Protein AF-M3ETD1-F1 (afdb_monomer_lite)

Organism: NCBI:txid1193028

pLDDT: mean 78.51, std 12.42, range [46.09, 91.88]

Sequence (103 aa):
MKKLIYKILILILFLDLLGCKKEISNSENLEPISFDPNRQIQVQILWEKKNFPLEMELYEGAAQRPVDLWATGSVKDLSEAPVSSKIEGSEFYLKPGSKKNLY

Structure (mmCIF, N/CA/C/O backbone):
data_AF-M3ETD1-F1
#
_entry.id   AF-M3ETD1-F1
#
loop_
_atom_site.group_PDB
_atom_site.id
_atom_site.type_symbol
_atom_site.label_atom_id
_atom_site.label_alt_id
_atom_site.label_comp_id
_atom_site.label_asym_id
_atom_site.label_entity_id
_atom_site.label_seq_id
_atom_site.pdbx_PDB_ins_code
_atom_site.Cartn_x
_atom_site.Cartn_y
_atom_site.Cartn_z
_atom_site.occupancy
_atom_site.B_iso_or_equiv
_atom_site.auth_seq_id
_atom_site.auth_comp_id
_atom_site.auth_asym_id
_atom_site.auth_atom_id
_atom_site.pdbx_PDB_model_num
ATOM 1 N N . MET A 1 1 ? -22.999 46.793 51.753 1.00 59.94 1 MET A N 1
ATOM 2 C CA . MET A 1 1 ? -22.653 45.371 51.509 1.00 59.94 1 MET A CA 1
ATOM 3 C C . MET A 1 1 ? -22.854 44.936 50.054 1.00 59.94 1 MET A C 1
ATOM 5 O O . MET A 1 1 ? -21.883 44.508 49.449 1.00 59.94 1 MET A O 1
ATOM 9 N N . LYS A 1 2 ? -24.028 45.135 49.431 1.00 69.38 2 LYS A N 1
ATOM 10 C CA . LYS A 1 2 ? -24.292 44.722 48.028 1.00 69.38 2 LYS A CA 1
ATOM 11 C C . LYS A 1 2 ? -23.298 45.266 46.978 1.00 69.38 2 LYS A C 1
ATOM 13 O O . LYS A 1 2 ? -22.891 44.528 46.091 1.00 69.38 2 LYS A O 1
ATOM 18 N N . LYS A 1 3 ? -22.844 46.522 47.110 1.00 74.44 3 LYS A N 1
ATOM 19 C CA . LYS A 1 3 ? -21.835 47.126 46.208 1.00 74.44 3 LYS A CA 1
ATOM 20 C C . LYS A 1 3 ? -20.443 46.486 46.321 1.00 74.44 3 LYS A C 1
ATOM 22 O O . LYS A 1 3 ? -19.711 46.467 45.341 1.00 74.44 3 LYS A O 1
ATOM 27 N N . LEU A 1 4 ? -20.080 45.982 47.504 1.00 80.44 4 LEU A N 1
ATOM 28 C CA . LEU A 1 4 ? -18.799 45.300 47.722 1.00 80.44 4 LEU A CA 1
ATOM 29 C C . LEU A 1 4 ? -18.828 43.909 47.079 1.00 80.44 4 LEU A C 1
ATOM 31 O O . LEU A 1 4 ? -17.894 43.536 46.384 1.00 80.44 4 LEU A O 1
ATOM 35 N N . ILE A 1 5 ? -19.954 43.205 47.230 1.00 83.88 5 ILE A N 1
ATOM 36 C CA . ILE A 1 5 ? -20.196 41.898 46.608 1.00 83.88 5 ILE A CA 1
ATOM 37 C C . ILE A 1 5 ? -20.129 42.009 45.080 1.00 83.88 5 ILE A C 1
ATOM 39 O O . ILE A 1 5 ? -19.444 41.216 44.450 1.00 83.88 5 ILE A O 1
ATOM 43 N N . TYR A 1 6 ? -20.744 43.040 44.488 1.00 84.44 6 TYR A N 1
ATOM 44 C CA . TYR A 1 6 ? -20.670 43.282 43.040 1.00 84.44 6 TYR A CA 1
ATOM 45 C C . TYR A 1 6 ? -19.240 43.521 42.536 1.00 84.44 6 TYR A C 1
ATOM 47 O O . TYR A 1 6 ? -18.875 43.033 41.472 1.00 84.44 6 TYR A O 1
ATOM 55 N N . LYS A 1 7 ? -18.414 44.242 43.305 1.00 84.38 7 LYS A N 1
ATOM 56 C CA . LYS A 1 7 ? -17.004 44.468 42.954 1.00 84.38 7 LYS A CA 1
ATOM 57 C C . LYS A 1 7 ? -16.182 43.180 43.006 1.00 84.38 7 LYS A C 1
ATOM 59 O O . LYS A 1 7 ? -15.352 42.968 42.132 1.00 84.38 7 LYS A O 1
ATOM 64 N N . ILE A 1 8 ? -16.439 42.324 43.995 1.00 86.50 8 ILE A N 1
ATOM 65 C CA . ILE A 1 8 ? -15.784 41.014 44.116 1.00 86.50 8 ILE A CA 1
ATOM 66 C C . ILE A 1 8 ? -16.205 40.099 42.960 1.00 86.50 8 ILE A C 1
ATOM 68 O O . ILE A 1 8 ? -15.356 39.459 42.353 1.00 86.50 8 ILE A O 1
ATOM 72 N N . LEU A 1 9 ? -17.491 40.095 42.597 1.00 86.94 9 LEU A N 1
ATOM 73 C CA . LEU A 1 9 ? -18.007 39.297 41.481 1.00 86.94 9 LEU A CA 1
ATOM 74 C C . LEU A 1 9 ? -17.392 39.706 40.137 1.00 86.94 9 LEU A C 1
ATOM 76 O O . LEU A 1 9 ? -17.001 38.845 39.359 1.00 86.94 9 LEU A O 1
ATOM 80 N N . ILE A 1 10 ? -17.254 41.013 39.890 1.00 85.88 10 ILE A N 1
ATOM 81 C CA . ILE A 1 10 ? -16.587 41.534 38.687 1.00 85.88 10 ILE A CA 1
ATOM 82 C C . ILE A 1 10 ? -15.110 41.119 38.658 1.00 85.88 10 ILE A C 1
ATOM 84 O O . ILE A 1 10 ? -14.613 40.733 37.605 1.00 85.88 10 ILE A O 1
ATOM 88 N N . LEU A 1 11 ? -14.415 41.160 39.799 1.00 85.00 11 LEU A N 1
ATOM 89 C CA . LEU A 1 11 ? -13.007 40.767 39.884 1.00 85.00 11 LEU A CA 1
ATOM 90 C C . LEU A 1 11 ? -12.801 39.279 39.563 1.00 85.00 11 LEU A C 1
ATOM 92 O O . LEU A 1 11 ? -11.872 38.941 38.836 1.00 85.00 11 LEU A O 1
ATOM 96 N N . ILE A 1 12 ? -13.680 38.408 40.067 1.00 82.62 12 ILE A N 1
ATOM 97 C CA . ILE A 1 12 ? -13.644 36.965 39.778 1.00 82.62 12 ILE A CA 1
ATOM 98 C C . ILE A 1 12 ? -13.866 36.722 38.280 1.00 82.62 12 ILE A C 1
ATOM 100 O O . ILE A 1 12 ? -13.091 36.005 37.656 1.00 82.62 12 ILE A O 1
ATOM 104 N N . LEU A 1 13 ? -14.833 37.418 37.675 1.00 80.81 13 LEU A N 1
ATOM 105 C CA . LEU A 1 13 ? -15.112 37.309 36.241 1.00 80.81 13 LEU A CA 1
ATOM 106 C C . LEU A 1 13 ? -13.916 37.737 35.368 1.00 80.81 13 LEU A C 1
ATOM 108 O O . LEU A 1 13 ? -13.662 37.145 34.322 1.00 80.81 13 LEU A O 1
ATOM 112 N N . PHE A 1 14 ? -13.160 38.752 35.800 1.00 77.56 14 PHE A N 1
ATOM 113 C CA . PHE A 1 14 ? -11.931 39.176 35.121 1.00 77.56 14 PHE A CA 1
ATOM 114 C C . PHE A 1 14 ? -10.798 38.148 35.245 1.00 77.56 14 PHE A C 1
ATOM 116 O O . PHE A 1 14 ? -10.025 37.987 34.300 1.00 77.56 14 PHE A O 1
ATOM 123 N N . LEU A 1 15 ? -10.699 37.444 36.376 1.00 76.88 15 LEU A N 1
ATOM 124 C CA . LEU A 1 15 ? -9.695 36.396 36.587 1.00 76.88 15 LEU A CA 1
ATOM 125 C C . LEU A 1 15 ? -9.975 35.156 35.725 1.00 76.88 15 LEU A C 1
ATOM 127 O O . LEU A 1 15 ? -9.039 34.613 35.140 1.00 76.88 15 LEU A O 1
ATOM 131 N N . ASP A 1 16 ? -11.243 34.771 35.564 1.00 68.94 16 ASP A N 1
ATOM 132 C CA . ASP A 1 16 ? -11.630 33.640 34.707 1.00 68.94 16 ASP A CA 1
ATOM 133 C C . ASP A 1 16 ? -11.329 33.906 33.219 1.00 68.94 16 ASP A C 1
ATOM 135 O O . ASP A 1 16 ? -10.922 33.001 32.490 1.00 68.94 16 ASP A O 1
ATOM 139 N N . LEU A 1 17 ? -11.437 35.162 32.765 1.00 67.69 17 LEU A N 1
ATOM 140 C CA . LEU A 1 17 ? -11.077 35.556 31.395 1.00 67.69 17 LEU A CA 1
ATOM 141 C C . LEU A 1 17 ? -9.559 35.547 31.143 1.00 67.69 17 LEU A C 1
ATOM 143 O O . LEU A 1 17 ? -9.124 35.248 30.032 1.00 67.69 17 LEU A O 1
ATOM 147 N N . LEU A 1 18 ? -8.744 35.838 32.164 1.00 65.56 18 LEU A N 1
ATOM 148 C CA . LEU A 1 18 ? -7.277 35.755 32.091 1.00 65.56 18 LEU A CA 1
ATOM 149 C C . LEU A 1 18 ? -6.767 34.303 32.119 1.00 65.56 18 LEU A C 1
ATOM 151 O O . LEU A 1 18 ? -5.660 34.030 31.656 1.00 65.56 18 LEU A O 1
ATOM 155 N N . GLY A 1 19 ? -7.574 33.374 32.639 1.00 60.03 19 GLY A N 1
ATOM 156 C CA . GLY A 1 19 ? -7.254 31.952 32.760 1.00 60.03 19 GLY A CA 1
ATOM 157 C C . GLY A 1 19 ? -7.423 31.133 31.479 1.00 60.03 19 GLY A C 1
ATOM 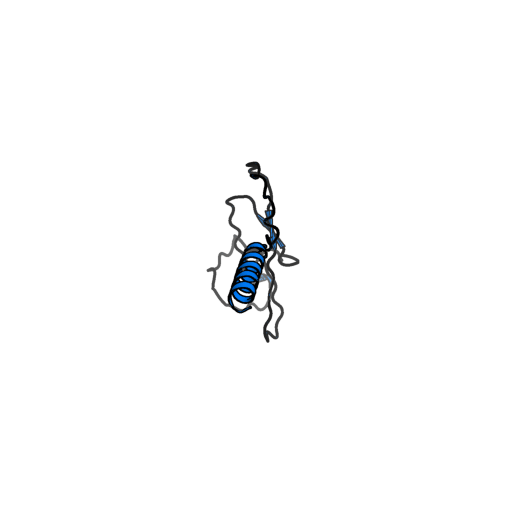158 O O . GLY A 1 19 ? -7.104 29.945 31.490 1.00 60.03 19 GLY A O 1
ATOM 159 N N . CYS A 1 20 ? -7.878 31.733 30.370 1.00 55.00 20 CYS A N 1
ATOM 160 C CA . CYS A 1 20 ? -8.005 31.047 29.082 1.00 55.00 20 CYS A CA 1
ATOM 161 C C . CYS A 1 20 ? -6.624 30.857 28.434 1.00 55.00 20 CYS A C 1
ATOM 163 O O . CYS A 1 20 ? -6.260 31.470 27.428 1.00 55.00 20 CYS A O 1
ATOM 165 N N . LYS A 1 21 ? -5.816 29.996 29.052 1.00 59.25 21 LYS A N 1
ATOM 166 C CA . LYS A 1 21 ? -4.601 29.466 28.460 1.00 59.25 21 LYS A CA 1
ATOM 167 C C . LYS A 1 21 ? -5.064 28.491 27.386 1.00 59.25 21 LYS A C 1
ATOM 169 O O . LYS A 1 21 ? -5.440 27.362 27.682 1.00 59.25 21 LYS A O 1
ATOM 174 N N . LYS A 1 22 ? -5.078 28.947 26.132 1.00 51.62 22 LYS A N 1
ATOM 175 C CA . LYS A 1 22 ? -5.115 28.037 24.989 1.00 51.62 22 LYS A CA 1
ATOM 176 C C . LYS A 1 22 ? -3.958 27.071 25.206 1.00 51.62 22 LYS A C 1
ATOM 178 O O . LYS A 1 22 ? -2.805 27.505 25.206 1.00 51.62 22 LYS A O 1
ATOM 183 N N . GLU A 1 23 ? -4.258 25.801 25.452 1.00 50.31 23 GLU A N 1
ATOM 184 C CA . GLU A 1 23 ? -3.250 24.769 25.297 1.00 50.31 23 GLU A CA 1
ATOM 185 C C . GLU A 1 23 ? -2.782 24.890 23.853 1.00 50.31 23 GLU A C 1
ATOM 187 O O . GLU A 1 23 ? -3.513 24.613 22.901 1.00 50.31 23 GLU A O 1
ATOM 192 N N . ILE A 1 24 ? -1.584 25.445 23.687 1.00 49.84 24 ILE A N 1
ATOM 193 C CA . ILE A 1 24 ? -0.840 25.324 22.452 1.00 49.84 24 ILE A CA 1
ATOM 194 C C . ILE A 1 24 ? -0.492 23.843 22.436 1.00 49.84 24 ILE A C 1
ATOM 196 O O . ILE A 1 24 ? 0.538 23.434 22.963 1.00 49.84 24 ILE A O 1
ATOM 200 N N . SER A 1 25 ? -1.412 23.025 21.916 1.00 48.62 25 SER A N 1
ATOM 201 C CA . SER A 1 25 ? -1.074 21.714 21.383 1.00 48.62 25 SER A CA 1
ATOM 202 C C . SER A 1 25 ? 0.176 21.954 20.562 1.00 48.62 25 SER A C 1
ATOM 204 O O . SER A 1 25 ? 0.095 22.779 19.652 1.00 48.62 25 SER A O 1
ATOM 206 N N . ASN A 1 26 ? 1.301 21.363 20.972 1.00 46.09 26 ASN A N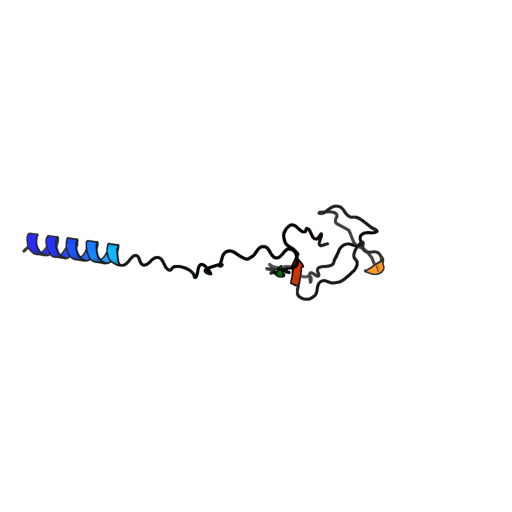 1
ATOM 207 C CA . ASN A 1 26 ? 2.621 21.561 20.388 1.00 46.09 26 ASN A CA 1
ATOM 208 C C . ASN A 1 26 ? 2.496 21.729 18.870 1.00 46.09 26 ASN A C 1
ATOM 210 O O . ASN A 1 26 ? 2.412 20.746 18.140 1.00 46.09 26 ASN A O 1
ATOM 214 N N . SER A 1 27 ? 2.420 22.972 18.386 1.00 50.62 27 SER A N 1
ATOM 215 C CA . SER A 1 27 ? 2.660 23.225 16.984 1.00 50.62 27 SER A CA 1
ATOM 216 C C . SER A 1 27 ? 4.156 23.069 16.920 1.00 50.62 27 SER A C 1
ATOM 218 O O . SER A 1 27 ? 4.879 23.950 17.397 1.00 50.62 27 SER A O 1
ATOM 220 N N . GLU A 1 28 ? 4.607 21.896 16.481 1.00 52.44 28 GLU A N 1
ATOM 221 C CA . GLU A 1 28 ? 5.988 21.697 16.082 1.00 52.44 28 GLU A CA 1
ATOM 222 C C . GLU A 1 28 ? 6.393 22.968 15.340 1.00 52.44 28 GLU A C 1
ATOM 224 O O . GLU A 1 28 ? 5.754 23.355 14.358 1.00 52.44 28 GLU A O 1
ATOM 229 N N . ASN A 1 29 ? 7.362 23.698 15.895 1.00 48.56 29 ASN A N 1
ATOM 230 C CA . ASN A 1 29 ? 8.013 24.772 15.171 1.00 48.56 29 ASN A CA 1
ATOM 231 C C . ASN A 1 29 ? 8.729 24.070 14.019 1.00 48.56 29 ASN A C 1
ATOM 233 O O . ASN A 1 29 ? 9.887 23.686 14.144 1.00 48.56 29 ASN A O 1
ATOM 237 N N . LEU A 1 30 ? 7.997 23.805 12.938 1.00 56.12 30 LEU A N 1
ATOM 238 C CA . LEU A 1 30 ? 8.559 23.313 11.703 1.00 56.12 30 LEU A CA 1
ATOM 239 C C . LEU A 1 30 ? 9.355 24.493 11.168 1.00 56.12 30 LEU A C 1
ATOM 241 O O . LEU A 1 30 ? 8.799 25.415 10.568 1.00 56.12 30 LEU A O 1
ATOM 245 N N . GLU A 1 31 ? 10.653 24.501 11.472 1.00 58.84 31 GLU A N 1
ATOM 246 C CA . GLU A 1 31 ? 11.596 25.380 10.799 1.00 58.84 31 GLU A CA 1
ATOM 247 C C . GLU A 1 31 ? 11.318 25.303 9.292 1.00 58.84 31 GLU A C 1
ATOM 249 O O . GLU A 1 31 ? 11.001 24.216 8.792 1.00 58.84 31 GLU A O 1
ATOM 254 N N . PRO A 1 32 ? 11.369 26.430 8.558 1.00 55.66 32 PRO A N 1
ATOM 255 C CA . PRO A 1 32 ? 11.121 26.424 7.126 1.00 55.66 32 PRO A CA 1
ATOM 256 C C . PRO A 1 32 ? 12.088 25.434 6.486 1.00 55.66 32 PRO A C 1
ATOM 258 O O . PRO A 1 32 ? 13.292 25.677 6.412 1.00 55.66 32 PRO A O 1
ATOM 261 N N . ILE A 1 33 ? 11.552 24.274 6.105 1.00 60.88 33 ILE A N 1
ATOM 262 C CA . ILE A 1 33 ? 12.380 23.136 5.738 1.00 60.88 33 ILE A CA 1
ATOM 263 C C . ILE A 1 33 ? 13.159 23.544 4.495 1.00 60.88 33 ILE A C 1
ATOM 265 O O . ILE A 1 33 ? 12.558 23.925 3.485 1.00 60.88 33 ILE A O 1
ATOM 269 N N . SER A 1 34 ? 14.488 23.482 4.577 1.00 64.62 34 SER A N 1
ATOM 270 C CA . SER A 1 34 ? 15.360 23.729 3.436 1.00 64.62 34 SER A CA 1
ATOM 271 C C . SER A 1 34 ? 14.879 22.894 2.246 1.00 64.62 34 SER A C 1
ATOM 273 O O . SER A 1 34 ? 14.487 21.729 2.384 1.00 64.62 34 SER A O 1
ATOM 275 N N . PHE A 1 35 ? 14.825 23.515 1.067 1.00 66.75 35 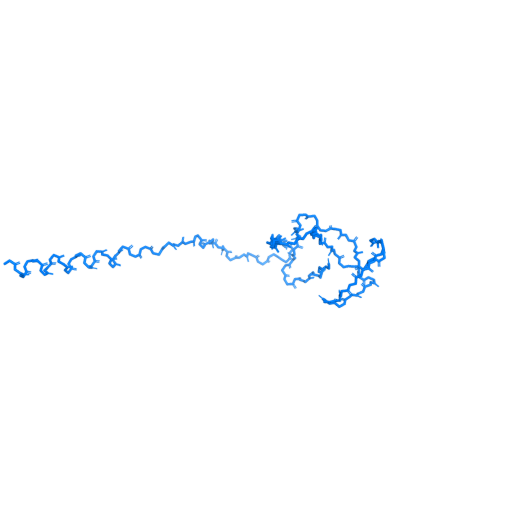PHE A N 1
ATOM 276 C CA . PHE A 1 35 ? 14.417 22.838 -0.158 1.00 66.75 35 PHE A CA 1
ATOM 277 C C . PHE A 1 35 ? 15.533 21.874 -0.582 1.00 66.75 35 PHE A C 1
ATOM 279 O O . PHE A 1 35 ? 16.360 22.196 -1.428 1.00 66.75 35 PHE A O 1
ATOM 286 N N . ASP A 1 36 ? 15.585 20.704 0.050 1.00 75.69 36 ASP A N 1
ATOM 287 C CA . ASP A 1 36 ? 16.386 19.579 -0.412 1.00 75.69 36 ASP A CA 1
ATOM 288 C C . ASP A 1 36 ? 15.520 18.710 -1.342 1.00 75.69 36 ASP A C 1
ATOM 290 O O . ASP A 1 36 ? 14.584 18.050 -0.874 1.00 75.69 36 ASP A O 1
ATOM 294 N N . PRO A 1 37 ? 15.793 18.690 -2.660 1.00 74.00 37 PRO A N 1
ATOM 295 C CA . PRO A 1 37 ? 15.046 17.870 -3.612 1.00 74.00 37 PRO A CA 1
ATOM 296 C C . PRO A 1 37 ? 15.255 16.358 -3.407 1.00 74.00 37 PRO A C 1
ATOM 298 O O . PRO A 1 37 ? 14.480 15.558 -3.937 1.00 74.00 37 PRO A O 1
ATOM 301 N N . ASN A 1 38 ? 16.277 15.949 -2.649 1.00 80.62 38 ASN A N 1
ATOM 302 C CA . ASN A 1 38 ? 16.578 14.548 -2.361 1.00 80.62 38 ASN A CA 1
ATOM 303 C C . ASN A 1 38 ? 16.052 14.070 -1.008 1.00 80.62 38 ASN A C 1
ATOM 305 O O . ASN A 1 38 ? 16.145 12.870 -0.731 1.00 80.62 38 ASN A O 1
ATOM 309 N N . ARG A 1 39 ? 15.469 14.960 -0.193 1.00 83.62 39 ARG A N 1
ATOM 310 C CA . ARG A 1 39 ? 14.912 14.567 1.102 1.00 83.62 39 ARG A CA 1
ATOM 311 C C . ARG A 1 39 ? 13.841 13.498 0.925 1.00 83.62 39 ARG A C 1
ATOM 313 O O . ARG A 1 39 ? 13.065 13.512 -0.034 1.00 83.62 39 ARG A O 1
ATOM 320 N N . GLN A 1 40 ? 13.784 12.595 1.888 1.00 86.44 40 GLN A N 1
ATOM 321 C CA . GLN A 1 40 ? 12.757 11.574 1.968 1.00 86.44 40 GLN A CA 1
ATOM 322 C C . GLN A 1 40 ? 11.877 11.861 3.176 1.00 86.44 40 GLN A C 1
ATOM 324 O O . GLN A 1 40 ? 12.374 12.080 4.277 1.00 86.44 40 GLN A O 1
ATOM 329 N N . ILE A 1 41 ? 10.571 11.889 2.949 1.00 86.19 41 ILE A N 1
ATOM 330 C CA . ILE A 1 41 ? 9.565 12.074 3.988 1.00 86.19 41 ILE A CA 1
ATOM 331 C C . ILE A 1 41 ? 8.961 10.702 4.252 1.00 86.19 41 ILE A C 1
ATOM 333 O O . ILE A 1 41 ? 8.441 10.079 3.325 1.00 86.19 41 ILE A O 1
ATOM 337 N N . GLN A 1 42 ? 9.057 10.232 5.492 1.00 89.12 42 GLN A N 1
ATOM 338 C CA . GLN A 1 42 ? 8.387 9.006 5.908 1.00 89.12 42 GLN A CA 1
ATOM 339 C C . GLN A 1 42 ? 6.884 9.268 6.002 1.00 89.12 42 GLN A C 1
ATOM 341 O O . GLN A 1 42 ? 6.442 10.253 6.592 1.00 89.12 42 GLN A O 1
ATOM 346 N N . VAL A 1 43 ? 6.109 8.375 5.408 1.00 88.75 43 VAL A N 1
ATOM 347 C CA . VAL A 1 43 ? 4.655 8.344 5.474 1.00 88.75 43 VAL A CA 1
ATOM 348 C C . VAL A 1 43 ? 4.264 7.018 6.103 1.00 88.75 43 VAL A C 1
ATOM 350 O O . VAL A 1 43 ? 4.744 5.966 5.684 1.00 88.75 43 VAL A O 1
ATOM 353 N N . GLN A 1 44 ? 3.396 7.082 7.107 1.00 89.50 44 GLN A N 1
ATOM 354 C CA . GLN A 1 44 ? 2.862 5.921 7.806 1.00 89.50 44 GLN A CA 1
ATOM 355 C C . GLN A 1 44 ? 1.336 5.938 7.702 1.00 89.50 44 GLN A C 1
ATOM 357 O O . GLN A 1 44 ? 0.708 6.976 7.922 1.00 89.50 44 GLN A O 1
ATOM 362 N N . ILE A 1 45 ? 0.741 4.794 7.361 1.00 86.94 45 ILE A N 1
ATOM 363 C CA . ILE A 1 45 ? -0.716 4.624 7.332 1.00 86.94 45 ILE A CA 1
ATOM 364 C C . ILE A 1 45 ? -1.150 3.883 8.597 1.00 86.94 45 ILE A C 1
ATOM 366 O O . ILE A 1 45 ? -0.707 2.768 8.863 1.00 86.94 45 ILE A O 1
ATOM 370 N N . LEU A 1 46 ? -2.052 4.502 9.361 1.00 86.88 46 LEU A N 1
ATOM 371 C CA . LEU A 1 46 ? -2.664 3.906 10.546 1.00 86.88 46 LEU A CA 1
ATOM 372 C C . LEU A 1 46 ? -4.063 3.391 10.202 1.00 86.88 46 LEU A C 1
ATOM 374 O O . LEU A 1 46 ? -4.924 4.151 9.758 1.00 86.88 46 LEU A O 1
ATOM 378 N N . TRP A 1 47 ? -4.296 2.100 10.430 1.00 82.56 47 TRP A N 1
ATOM 379 C CA . TRP A 1 47 ? -5.576 1.449 10.159 1.00 82.56 47 TRP A CA 1
ATOM 380 C C . TRP A 1 47 ? -6.416 1.329 11.431 1.00 82.56 47 TRP A C 1
ATOM 382 O O . TRP A 1 47 ? -6.004 0.681 12.392 1.00 82.56 47 TRP A O 1
ATOM 392 N N . GLU A 1 48 ? -7.635 1.870 11.420 1.00 86.31 48 GLU A N 1
ATOM 393 C CA . GLU A 1 48 ? -8.641 1.577 12.446 1.00 86.31 48 GLU A CA 1
ATOM 394 C C . GLU A 1 48 ? -9.584 0.479 11.929 1.00 86.31 48 GLU A C 1
ATOM 396 O O . GLU A 1 48 ? -10.443 0.718 11.079 1.00 86.31 48 GLU A O 1
ATOM 401 N N . LYS A 1 49 ? -9.428 -0.753 12.426 1.00 84.69 49 LYS A N 1
ATOM 402 C CA . LYS A 1 49 ? -10.288 -1.883 12.044 1.00 84.69 49 LYS A CA 1
ATOM 403 C C . LYS A 1 49 ? -11.524 -1.927 12.947 1.00 84.69 49 LYS A C 1
ATOM 405 O O . LYS A 1 49 ? -11.414 -2.243 14.128 1.00 84.69 49 LYS A O 1
ATOM 410 N N . LYS A 1 50 ? -12.714 -1.670 12.395 1.00 88.81 50 LYS A N 1
ATOM 411 C CA . LYS A 1 50 ? -13.996 -1.834 13.109 1.00 88.81 50 LYS A CA 1
ATOM 412 C C . LYS A 1 50 ? -14.742 -3.050 12.580 1.00 88.81 50 LYS A C 1
ATOM 414 O O . LYS A 1 50 ? -15.250 -3.011 11.467 1.00 88.81 50 LYS A O 1
ATOM 419 N N . ASN A 1 51 ? -14.818 -4.111 13.387 1.00 88.44 51 ASN A N 1
ATOM 420 C CA . ASN A 1 51 ? -15.522 -5.359 13.053 1.00 88.44 51 ASN A CA 1
ATOM 421 C C . ASN A 1 51 ? -15.088 -5.981 11.710 1.00 88.44 51 ASN A C 1
ATOM 423 O O . ASN A 1 51 ? -15.904 -6.571 11.005 1.00 88.44 51 ASN A O 1
ATOM 427 N N . PHE A 1 52 ? -13.813 -5.834 11.340 1.00 85.06 52 PHE A N 1
ATOM 428 C CA . PHE A 1 52 ? -13.284 -6.362 10.087 1.00 85.06 52 PHE A CA 1
ATOM 429 C C . PHE A 1 52 ? -12.597 -7.713 10.345 1.00 85.06 52 PHE A C 1
ATOM 431 O O . PHE A 1 52 ? -11.619 -7.744 11.093 1.00 85.06 52 PHE A O 1
ATOM 438 N N . PRO A 1 53 ? -13.096 -8.828 9.779 1.00 87.94 53 PRO A N 1
ATOM 439 C CA . PRO A 1 53 ? -12.626 -10.169 10.129 1.00 87.94 53 PRO A CA 1
ATOM 440 C C . PRO A 1 53 ? -11.327 -10.573 9.418 1.00 87.94 53 PRO A C 1
ATOM 442 O O . PRO A 1 53 ? -10.839 -11.676 9.643 1.00 87.94 53 PRO A O 1
ATOM 445 N N . LEU A 1 54 ? -10.793 -9.719 8.542 1.00 86.56 54 LEU A N 1
ATOM 446 C CA . LEU A 1 54 ? -9.636 -10.019 7.704 1.00 86.56 54 LEU A CA 1
ATOM 447 C C . LEU A 1 54 ? -8.442 -9.123 8.046 1.00 86.56 54 LEU A C 1
ATOM 449 O O . LEU A 1 54 ? -8.565 -8.043 8.634 1.00 86.56 54 LEU A O 1
ATOM 453 N N . GLU A 1 55 ? -7.260 -9.574 7.650 1.00 84.25 55 GLU A N 1
ATOM 454 C CA . GLU A 1 55 ? -6.062 -8.747 7.657 1.00 84.25 55 GLU A CA 1
ATOM 455 C C . GLU A 1 55 ? -5.968 -7.941 6.362 1.00 84.25 55 GLU A C 1
ATOM 457 O O . GLU A 1 55 ? -6.464 -8.354 5.317 1.00 84.25 55 GLU A O 1
ATOM 462 N N . MET A 1 56 ? -5.383 -6.749 6.463 1.00 86.38 56 MET A N 1
ATOM 463 C CA . MET A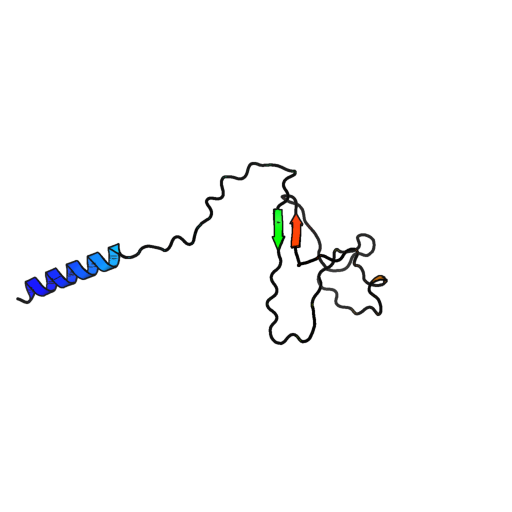 1 56 ? -5.121 -5.888 5.317 1.00 86.38 56 MET A CA 1
ATOM 464 C C . MET A 1 56 ? -3.617 -5.762 5.185 1.00 86.38 56 MET A C 1
ATOM 466 O O . MET A 1 56 ? -2.928 -5.495 6.172 1.00 86.38 56 MET A O 1
ATOM 470 N N . GLU A 1 57 ? -3.141 -5.940 3.966 1.00 88.50 57 GLU A N 1
ATOM 471 C CA . GLU A 1 57 ? -1.753 -5.763 3.581 1.00 88.50 57 GLU A CA 1
ATOM 472 C C . GLU A 1 57 ? -1.707 -4.745 2.449 1.00 88.50 57 GLU A C 1
ATOM 474 O O . GLU A 1 57 ? -2.658 -4.629 1.678 1.00 88.50 57 GLU A O 1
ATOM 479 N N . LEU A 1 58 ? -0.612 -3.998 2.369 1.00 89.75 58 LEU A N 1
ATOM 480 C CA . LEU A 1 58 ? -0.428 -2.955 1.374 1.00 89.75 58 LEU A CA 1
ATOM 481 C C . LEU A 1 58 ? 0.713 -3.354 0.449 1.00 89.75 58 LEU A C 1
ATOM 483 O O . LEU A 1 58 ? 1.765 -3.784 0.931 1.00 89.75 58 LEU A O 1
ATOM 487 N N . TYR A 1 59 ? 0.528 -3.179 -0.855 1.00 90.75 59 TYR A N 1
ATOM 488 C CA . TYR A 1 59 ? 1.562 -3.476 -1.834 1.00 90.75 59 TYR A CA 1
ATOM 489 C C . TYR A 1 59 ? 1.819 -2.284 -2.763 1.00 90.75 59 TYR A C 1
ATOM 491 O O . TYR A 1 59 ? 1.001 -1.380 -2.950 1.00 90.75 59 TYR A O 1
ATOM 499 N N . GLU A 1 60 ? 3.003 -2.272 -3.364 1.00 88.56 60 GLU A N 1
ATOM 500 C CA . GLU A 1 60 ? 3.290 -1.417 -4.507 1.00 88.56 60 GLU A CA 1
ATOM 501 C C . GLU A 1 60 ? 2.640 -1.980 -5.771 1.00 88.56 60 GLU A C 1
ATOM 503 O O . GLU A 1 60 ? 2.584 -3.192 -5.981 1.00 88.56 60 GLU A O 1
ATOM 508 N N . GLY A 1 61 ? 2.172 -1.092 -6.647 1.00 87.75 61 GLY A N 1
ATOM 509 C CA . GLY A 1 61 ? 1.619 -1.500 -7.934 1.00 87.75 61 GLY A CA 1
ATOM 510 C C . GLY A 1 61 ? 2.690 -1.975 -8.903 1.00 87.75 61 GLY A C 1
ATOM 511 O O . GLY A 1 61 ? 3.721 -1.321 -9.085 1.00 87.75 61 GLY A O 1
ATOM 512 N N . ALA A 1 62 ? 2.413 -3.066 -9.613 1.00 86.31 62 ALA A N 1
ATOM 513 C CA . ALA A 1 62 ? 3.270 -3.514 -10.697 1.00 86.31 62 ALA A CA 1
ATOM 514 C C . ALA A 1 62 ? 3.120 -2.578 -11.909 1.00 86.31 62 ALA A C 1
ATOM 516 O O . ALA A 1 62 ? 2.094 -2.576 -12.584 1.00 86.31 62 ALA A O 1
ATOM 517 N N . ALA A 1 63 ? 4.170 -1.824 -12.252 1.00 81.69 63 ALA A N 1
ATOM 518 C CA . ALA A 1 63 ? 4.143 -0.868 -13.370 1.00 81.69 63 ALA A CA 1
ATOM 519 C C . ALA A 1 63 ? 3.740 -1.489 -14.727 1.00 81.69 63 ALA A C 1
ATOM 521 O O . ALA A 1 63 ? 3.198 -0.801 -15.586 1.00 81.69 63 ALA A O 1
ATOM 522 N N . GLN A 1 64 ? 3.988 -2.790 -14.910 1.00 83.44 64 GLN A N 1
ATOM 523 C CA . GLN A 1 64 ? 3.659 -3.539 -16.130 1.00 83.44 64 GLN A CA 1
ATOM 524 C C . GLN A 1 64 ? 2.163 -3.890 -16.242 1.00 83.44 64 GLN A C 1
ATOM 526 O O . GLN A 1 64 ? 1.701 -4.276 -17.314 1.00 83.44 64 GLN A O 1
ATOM 53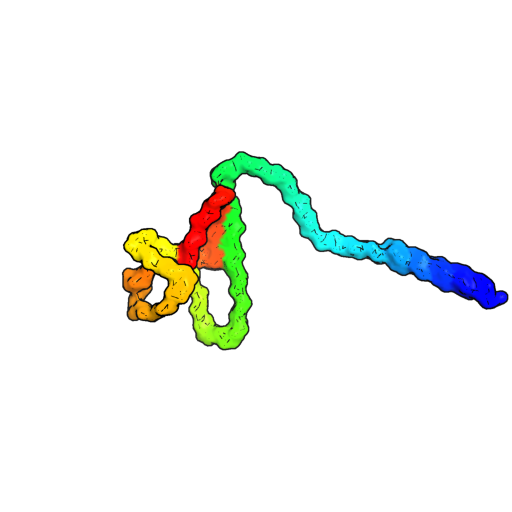1 N N . ARG A 1 65 ? 1.415 -3.819 -15.134 1.00 81.44 65 ARG A N 1
ATOM 532 C CA . ARG A 1 65 ? 0.003 -4.210 -15.027 1.00 81.44 65 ARG A CA 1
ATOM 533 C C . ARG A 1 65 ? -0.765 -3.101 -14.295 1.00 81.44 65 ARG A C 1
ATOM 535 O O . ARG A 1 65 ? -1.035 -3.239 -13.105 1.00 81.44 65 ARG A O 1
ATOM 542 N N . PRO A 1 66 ? -1.065 -1.976 -14.966 1.00 77.94 66 PRO A N 1
ATOM 543 C CA . PRO A 1 66 ? -1.794 -0.882 -14.340 1.00 77.94 66 PRO A CA 1
ATOM 544 C C . PRO A 1 66 ? -3.206 -1.327 -13.951 1.00 77.94 66 PRO A C 1
ATOM 546 O O . PRO A 1 66 ? -3.841 -2.105 -14.664 1.00 77.94 66 PRO A O 1
ATOM 549 N N . VAL A 1 67 ? -3.694 -0.802 -12.833 1.00 76.50 67 VAL A N 1
ATOM 550 C CA . VAL A 1 67 ? -5.044 -1.051 -12.324 1.00 76.50 67 VAL A CA 1
ATOM 551 C C . VAL A 1 67 ? -5.699 0.284 -12.036 1.00 76.50 67 VAL A C 1
ATOM 553 O O . VAL A 1 67 ? -5.031 1.234 -11.621 1.00 76.50 67 VAL A O 1
ATOM 556 N N . ASP A 1 68 ? -7.009 0.358 -12.224 1.00 78.94 68 ASP A N 1
ATOM 557 C CA . ASP A 1 68 ? -7.768 1.513 -11.768 1.00 78.94 68 ASP A CA 1
ATOM 558 C C . ASP A 1 68 ? -7.745 1.579 -10.235 1.00 78.94 68 ASP A C 1
ATOM 560 O O . ASP A 1 68 ? -7.824 0.555 -9.557 1.00 78.94 68 ASP A O 1
ATOM 564 N N . LEU A 1 69 ? -7.690 2.796 -9.683 1.00 67.50 69 LEU A N 1
ATOM 565 C CA . LEU A 1 69 ? -7.538 3.083 -8.243 1.00 67.50 69 LEU A CA 1
ATOM 566 C C . LEU A 1 69 ? -8.634 2.487 -7.331 1.00 67.50 69 LEU A C 1
ATOM 568 O O . LEU A 1 69 ? -8.529 2.590 -6.115 1.00 67.50 69 LEU A O 1
ATOM 572 N N . TRP A 1 70 ? -9.683 1.888 -7.902 1.00 69.81 70 TRP A N 1
ATOM 573 C CA . TRP A 1 70 ? -10.830 1.319 -7.185 1.00 69.81 70 TRP A CA 1
ATOM 574 C C . TRP A 1 70 ? -11.319 -0.007 -7.781 1.00 69.81 70 TRP A C 1
ATOM 576 O O . TRP A 1 70 ? -12.456 -0.415 -7.537 1.00 69.81 70 TRP A O 1
ATOM 586 N N . ALA A 1 71 ? -10.496 -0.676 -8.590 1.00 76.12 71 ALA A N 1
ATOM 587 C CA . ALA A 1 71 ? -10.853 -1.987 -9.110 1.00 76.12 71 ALA A CA 1
ATOM 588 C C . ALA A 1 71 ? -10.805 -3.024 -7.980 1.00 76.12 71 ALA A C 1
ATOM 590 O O . ALA A 1 71 ? -9.789 -3.180 -7.306 1.00 76.12 71 ALA A O 1
ATOM 591 N N . THR A 1 72 ? -11.903 -3.751 -7.785 1.00 80.38 72 THR A N 1
ATOM 592 C CA . THR A 1 72 ? -11.956 -4.880 -6.855 1.00 80.38 72 THR A CA 1
ATOM 593 C C . THR A 1 72 ? -11.878 -6.187 -7.629 1.00 80.38 72 THR A C 1
ATOM 595 O O . THR A 1 72 ? -12.420 -6.329 -8.725 1.00 80.38 72 THR A O 1
ATOM 598 N N . GLY A 1 73 ? -11.177 -7.161 -7.061 1.00 82.88 73 GLY A N 1
ATOM 599 C CA . GLY A 1 73 ? -11.000 -8.468 -7.669 1.00 82.88 73 GLY A CA 1
ATOM 600 C C . GLY A 1 73 ? -10.370 -9.439 -6.687 1.00 82.88 73 GLY A C 1
ATOM 601 O O . GLY A 1 73 ? -9.890 -9.053 -5.624 1.00 82.88 73 GLY A O 1
ATOM 602 N N . SER A 1 74 ? -10.385 -10.713 -7.050 1.00 85.50 74 SER A N 1
ATOM 603 C CA . SER A 1 74 ? -9.734 -11.772 -6.288 1.00 85.50 74 SER A CA 1
ATOM 604 C C . SER A 1 74 ? -8.852 -12.575 -7.225 1.00 85.50 74 SER A C 1
ATOM 606 O O . SER A 1 74 ? -9.310 -12.998 -8.288 1.00 85.50 74 SER A O 1
ATOM 608 N N . VAL A 1 75 ? -7.621 -12.822 -6.806 1.00 86.69 75 VAL A N 1
ATOM 609 C CA . VAL A 1 75 ? -6.704 -13.743 -7.476 1.00 86.69 75 VAL A CA 1
ATOM 610 C C . VAL A 1 75 ? -6.531 -14.992 -6.624 1.00 86.69 75 VAL A C 1
ATOM 612 O O . VAL A 1 75 ? -6.739 -14.953 -5.411 1.00 86.69 75 VAL A O 1
ATOM 615 N N . LYS A 1 76 ? -6.179 -16.114 -7.256 1.00 89.75 76 LYS A N 1
ATOM 616 C CA . LYS A 1 76 ? -5.890 -17.352 -6.516 1.00 89.75 76 LYS A CA 1
ATOM 617 C C . LYS A 1 76 ? -4.516 -17.307 -5.861 1.00 89.75 76 LYS A C 1
ATOM 619 O O . LYS A 1 76 ? -4.335 -17.899 -4.803 1.00 89.75 76 LYS A O 1
ATOM 624 N N . ASP A 1 77 ? -3.581 -16.614 -6.501 1.00 90.88 77 ASP A N 1
ATOM 625 C CA . ASP A 1 77 ? -2.195 -16.484 -6.078 1.00 90.88 77 ASP A CA 1
ATOM 626 C C . ASP A 1 77 ? -1.721 -15.035 -6.239 1.00 90.88 77 ASP A C 1
ATOM 628 O O . ASP A 1 77 ? -2.129 -14.331 -7.165 1.00 90.88 77 ASP A O 1
ATOM 632 N N . LEU A 1 78 ? -0.840 -14.583 -5.346 1.00 88.06 78 LEU A N 1
ATOM 633 C CA . LEU A 1 78 ? -0.339 -13.209 -5.342 1.00 88.06 78 LEU A CA 1
ATOM 634 C C . LEU A 1 78 ? 0.479 -12.869 -6.604 1.00 88.06 78 LEU A C 1
ATOM 636 O O . LEU A 1 78 ? 0.506 -11.715 -7.016 1.00 88.06 78 LEU A O 1
ATOM 640 N N . SER A 1 79 ? 1.095 -13.852 -7.267 1.00 88.19 79 SER A N 1
ATOM 641 C CA . SER A 1 79 ? 1.822 -13.653 -8.535 1.00 88.19 79 SER A CA 1
ATOM 642 C C . SER A 1 79 ? 0.920 -13.243 -9.711 1.00 88.19 79 SER A C 1
ATOM 644 O O . SER A 1 79 ? 1.379 -12.644 -10.697 1.00 88.19 79 SER A O 1
ATOM 646 N N . GLU A 1 80 ? -0.376 -13.542 -9.607 1.00 88.50 80 GLU A N 1
ATOM 647 C CA . GLU A 1 80 ? -1.395 -13.118 -10.565 1.00 88.50 80 GLU A CA 1
ATOM 648 C C . GLU A 1 80 ? -1.890 -11.695 -10.268 1.00 88.50 80 GLU A C 1
ATOM 650 O O . GLU A 1 80 ? -2.388 -11.023 -11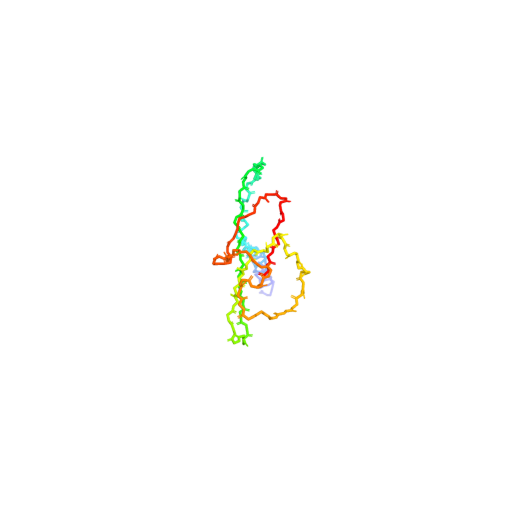.174 1.00 88.50 80 GLU A O 1
ATOM 655 N N . ALA A 1 81 ? -1.723 -11.208 -9.032 1.00 89.50 81 ALA A N 1
ATOM 656 C CA . ALA A 1 81 ? -2.113 -9.853 -8.674 1.00 89.50 81 ALA A CA 1
ATOM 657 C C . ALA A 1 81 ? -1.240 -8.812 -9.404 1.00 89.50 81 ALA A C 1
ATOM 659 O O . ALA A 1 81 ? -0.064 -9.042 -9.701 1.00 89.50 81 ALA A O 1
ATOM 660 N N . PRO A 1 82 ? -1.796 -7.630 -9.704 1.00 88.88 82 PRO A N 1
ATOM 661 C CA . PRO A 1 82 ? -1.071 -6.519 -10.320 1.00 88.88 82 PRO A CA 1
ATOM 662 C C . PRO A 1 82 ? -0.208 -5.744 -9.305 1.00 88.88 82 PRO A C 1
ATOM 664 O O . PRO A 1 82 ? -0.121 -4.517 -9.341 1.00 88.88 82 PRO A O 1
ATOM 667 N N . VAL A 1 83 ? 0.446 -6.460 -8.393 1.00 89.94 83 VAL A N 1
ATOM 668 C CA . VAL A 1 83 ? 1.264 -5.899 -7.313 1.00 89.94 83 VAL A CA 1
ATOM 669 C C . VAL A 1 83 ? 2.706 -6.393 -7.426 1.00 89.94 83 VAL A C 1
ATOM 671 O O . VAL A 1 83 ? 2.966 -7.422 -8.048 1.00 89.94 83 VAL A O 1
ATOM 674 N N . SER A 1 84 ? 3.660 -5.642 -6.879 1.00 89.56 84 SER A N 1
ATOM 675 C CA . SER A 1 84 ? 5.091 -5.964 -6.942 1.00 89.56 84 SER A CA 1
ATOM 676 C C . SER A 1 84 ? 5.665 -6.337 -5.577 1.00 89.56 84 SER A C 1
ATOM 678 O O . SER A 1 84 ? 5.966 -7.501 -5.330 1.00 89.56 84 SER A O 1
ATOM 680 N N . SER A 1 85 ? 5.849 -5.357 -4.696 1.00 90.75 85 SER A N 1
ATOM 681 C CA . SER A 1 85 ? 6.483 -5.523 -3.388 1.00 90.75 85 SER A CA 1
ATOM 682 C C . SER A 1 85 ? 5.507 -5.209 -2.267 1.00 90.75 85 SER A C 1
ATOM 684 O O . SER A 1 85 ? 4.717 -4.271 -2.359 1.00 90.75 85 SER A O 1
ATOM 686 N N . LYS A 1 86 ? 5.585 -5.986 -1.185 1.00 91.88 86 LYS A N 1
ATOM 687 C CA . LYS A 1 86 ? 4.849 -5.705 0.047 1.00 91.88 86 LYS A CA 1
ATOM 688 C C . LYS A 1 86 ? 5.421 -4.463 0.725 1.00 91.88 86 LYS A C 1
ATOM 690 O O . LYS A 1 86 ? 6.639 -4.289 0.785 1.00 91.88 86 LYS A O 1
ATOM 695 N N . ILE A 1 87 ? 4.543 -3.611 1.242 1.00 91.31 87 ILE A N 1
ATOM 696 C CA . ILE A 1 87 ? 4.902 -2.449 2.053 1.00 91.31 87 ILE A CA 1
ATOM 697 C C . ILE A 1 87 ? 4.779 -2.846 3.520 1.00 91.31 87 ILE A C 1
ATOM 699 O O . ILE A 1 87 ? 3.690 -2.868 4.100 1.00 91.31 87 ILE A O 1
ATOM 703 N N . GLU A 1 88 ? 5.919 -3.178 4.116 1.00 90.25 88 GLU A N 1
ATOM 704 C CA . GLU A 1 88 ? 5.988 -3.592 5.514 1.00 90.25 88 GLU A CA 1
ATOM 705 C C . GLU A 1 88 ? 5.602 -2.451 6.459 1.00 90.25 88 GLU A C 1
ATOM 707 O O . GLU A 1 88 ? 5.929 -1.285 6.235 1.00 90.25 88 GLU A O 1
ATOM 712 N N . GLY A 1 89 ? 4.856 -2.785 7.514 1.00 84.38 89 GLY A N 1
ATOM 713 C CA . GLY A 1 89 ? 4.434 -1.819 8.535 1.00 84.38 89 GLY A CA 1
ATOM 714 C C . GLY A 1 89 ? 3.519 -0.693 8.035 1.00 84.38 89 GLY A C 1
ATOM 715 O O . GLY A 1 89 ? 3.193 0.198 8.809 1.00 84.38 89 GLY A O 1
ATOM 716 N N . SER A 1 90 ? 3.076 -0.726 6.770 1.00 85.50 90 SER A N 1
ATOM 717 C CA . SER A 1 90 ? 2.399 0.405 6.115 1.00 85.50 90 SER A CA 1
ATOM 718 C C . SER A 1 90 ? 3.229 1.701 6.129 1.00 85.50 90 SER A C 1
ATOM 720 O O . SER A 1 90 ? 2.676 2.804 6.193 1.00 85.50 90 SER A O 1
ATOM 722 N N . GLU A 1 91 ? 4.556 1.562 6.061 1.00 89.25 91 GLU A N 1
ATOM 723 C CA . GLU A 1 91 ? 5.519 2.662 6.068 1.00 89.25 91 GLU A CA 1
ATOM 724 C C . GLU A 1 91 ? 6.251 2.768 4.731 1.00 89.25 91 GLU A C 1
ATOM 726 O O . GLU A 1 91 ? 6.745 1.784 4.180 1.00 89.25 91 GLU A O 1
ATOM 731 N N . PHE A 1 92 ? 6.342 3.980 4.190 1.00 88.94 92 PHE A N 1
ATOM 732 C CA . PHE A 1 92 ? 7.069 4.231 2.949 1.00 88.94 92 PHE A CA 1
ATOM 733 C C . PHE A 1 92 ? 7.603 5.659 2.885 1.00 88.94 92 PHE A C 1
ATOM 735 O O . PHE A 1 92 ? 7.137 6.559 3.576 1.00 88.94 92 PHE A O 1
ATOM 742 N N . TYR A 1 93 ? 8.586 5.874 2.016 1.00 89.00 93 TYR A N 1
ATOM 743 C CA . TYR A 1 93 ? 9.236 7.167 1.841 1.00 89.00 93 TYR A CA 1
ATOM 744 C C . TYR A 1 93 ? 8.809 7.830 0.535 1.00 89.00 93 TYR A C 1
ATOM 746 O O . TYR A 1 93 ? 8.775 7.189 -0.519 1.00 89.00 93 TYR A O 1
ATOM 754 N N . LEU A 1 94 ? 8.523 9.131 0.595 1.00 88.25 94 LEU A N 1
ATOM 755 C CA . LEU A 1 94 ? 8.213 9.957 -0.568 1.00 88.25 94 LEU A CA 1
ATOM 756 C C . LEU A 1 94 ? 9.196 11.114 -0.700 1.00 88.25 94 LEU A C 1
ATOM 758 O O . LEU A 1 94 ? 9.574 11.758 0.280 1.00 88.25 94 LEU A O 1
ATOM 762 N N . LYS A 1 95 ? 9.560 11.425 -1.946 1.00 86.81 95 LYS A N 1
ATOM 763 C CA . LYS A 1 95 ? 10.232 12.684 -2.269 1.00 86.81 95 LYS A CA 1
ATOM 764 C C . LYS A 1 95 ? 9.207 13.820 -2.357 1.00 86.81 95 LYS A C 1
ATOM 766 O O . LYS A 1 95 ? 8.054 13.577 -2.735 1.00 86.81 95 LYS A O 1
ATOM 771 N N . PRO A 1 96 ? 9.599 15.071 -2.091 1.00 80.94 96 PRO A N 1
ATOM 772 C CA . PRO A 1 96 ? 8.726 16.224 -2.291 1.00 80.94 96 PRO A CA 1
ATOM 773 C C . PRO A 1 96 ? 8.175 16.280 -3.717 1.00 80.94 96 PRO A C 1
ATOM 775 O O . PRO A 1 96 ? 8.923 16.133 -4.680 1.00 80.94 96 PRO A O 1
ATOM 778 N N . GLY A 1 97 ? 6.862 16.475 -3.852 1.00 80.06 97 GLY A N 1
ATOM 779 C CA . GLY A 1 97 ? 6.183 16.543 -5.153 1.00 80.06 97 GLY A CA 1
ATOM 780 C C . GLY A 1 97 ? 6.048 15.205 -5.891 1.00 80.06 97 GLY A C 1
ATOM 781 O O . GLY A 1 97 ? 5.450 15.170 -6.965 1.00 80.06 97 GLY A O 1
ATOM 782 N N . SER A 1 98 ? 6.564 14.105 -5.333 1.00 82.88 98 SER A N 1
ATOM 783 C CA . SER A 1 98 ? 6.392 12.770 -5.909 1.00 82.88 98 SER A CA 1
ATOM 784 C C . SER A 1 98 ? 5.025 12.174 -5.565 1.00 82.88 98 SER A C 1
ATOM 786 O O . SER A 1 98 ? 4.402 12.528 -4.564 1.00 82.88 98 SER A O 1
ATOM 788 N N . LYS A 1 99 ? 4.559 11.257 -6.415 1.00 82.75 99 LYS A N 1
ATOM 789 C CA . LYS A 1 99 ? 3.350 10.458 -6.200 1.00 82.75 99 LYS A CA 1
ATOM 790 C C . LYS A 1 99 ? 3.735 8.985 -6.203 1.00 82.75 99 LYS A C 1
ATOM 792 O O . LYS A 1 99 ? 4.550 8.575 -7.028 1.00 82.75 99 LYS A O 1
ATOM 797 N N . LYS A 1 100 ? 3.129 8.205 -5.311 1.00 79.12 100 LYS A N 1
ATOM 798 C CA . LYS A 1 100 ? 3.269 6.749 -5.263 1.00 79.12 100 LYS A CA 1
ATOM 799 C C . LYS A 1 100 ? 1.879 6.131 -5.249 1.00 79.12 100 LYS A C 1
ATOM 801 O O . LYS A 1 100 ? 1.054 6.517 -4.426 1.00 79.12 100 LYS A O 1
ATOM 806 N N . ASN A 1 101 ? 1.632 5.220 -6.183 1.00 75.81 101 ASN A N 1
ATOM 807 C CA . ASN A 1 101 ? 0.375 4.486 -6.260 1.00 75.81 101 ASN A CA 1
ATOM 808 C C . ASN A 1 101 ? 0.510 3.223 -5.405 1.00 75.81 101 ASN A C 1
ATOM 810 O O . ASN A 1 101 ? 1.449 2.448 -5.598 1.00 75.81 101 ASN A O 1
ATOM 814 N N . LEU A 1 102 ? -0.404 3.067 -4.454 1.00 73.38 102 LEU A N 1
ATOM 815 C CA . LEU A 1 102 ? -0.483 1.947 -3.519 1.00 73.38 102 LEU A CA 1
ATOM 816 C C . LEU A 1 102 ? -1.727 1.136 -3.897 1.00 73.38 102 LEU A C 1
ATOM 818 O O . LEU A 1 102 ? -2.736 1.750 -4.256 1.00 73.38 102 LEU A O 1
ATOM 822 N N . TYR A 1 103 ? -1.637 -0.192 -3.846 1.00 66.50 103 TYR A N 1
ATOM 823 C CA . TYR A 1 103 ? -2.718 -1.111 -4.214 1.00 66.50 103 TYR A CA 1
ATOM 824 C C . TYR A 1 103 ? -2.934 -2.164 -3.126 1.00 66.50 103 TYR A C 1
ATOM 826 O O . TYR A 1 103 ? -1.962 -2.476 -2.393 1.00 66.50 103 TYR A O 1
#

Radius of gyration: 27.17 Å; chains: 1; bounding box: 41×64×68 Å

Secondary structure (DSSP, 8-state):
-HHHHHHHHHHHHHHHHHT-----------------TT--EEEEPPP--SS--S----EEE-TTS---TT-----SSGGGSSEEEE-GGGEEEE-TT----B-

Foldseek 3Di:
DVVVVVVVVVVVVVVVVVPPPPPPPPPPPPPPDPPDQPDKDKDADDDDDDPDPDDDWKFFFQPVDDDDLDDDDDDPDCVPDRGDGTDPNRMDIDGVPDDGRMD